Protein AF-A0A258BL61-F1 (afdb_monomer_lite)

Structure (mmCIF, N/CA/C/O backbone):
data_AF-A0A258BL61-F1
#
_entry.id   AF-A0A258BL61-F1
#
loop_
_atom_site.group_PDB
_atom_site.id
_atom_site.type_symbol
_atom_site.label_atom_id
_atom_site.label_alt_id
_atom_site.label_comp_id
_atom_site.label_asym_id
_atom_site.label_entity_id
_atom_site.label_seq_id
_atom_site.pdbx_PDB_ins_code
_atom_site.Cartn_x
_atom_site.Cartn_y
_atom_site.Cartn_z
_atom_site.occupancy
_atom_site.B_iso_or_equiv
_atom_site.auth_seq_id
_atom_site.auth_comp_id
_atom_site.auth_asym_id
_atom_site.auth_atom_id
_atom_site.pdbx_PDB_model_num
ATOM 1 N N . HIS A 1 1 ? 26.752 -21.037 -12.824 1.00 45.94 1 HIS A N 1
ATOM 2 C CA . HIS A 1 1 ? 26.259 -19.698 -13.191 1.00 45.94 1 HIS A CA 1
ATOM 3 C C . HIS A 1 1 ? 24.753 -19.822 -13.342 1.00 45.94 1 HIS A C 1
ATOM 5 O O . HIS A 1 1 ? 24.301 -20.631 -14.136 1.00 45.94 1 HIS A O 1
ATOM 11 N N . LEU A 1 2 ? 23.984 -19.189 -12.457 1.00 45.91 2 LEU A N 1
ATOM 12 C CA . LEU A 1 2 ? 22.530 -19.355 -12.382 1.00 45.91 2 LEU A CA 1
ATOM 13 C C . LEU A 1 2 ? 21.888 -18.289 -13.279 1.00 45.91 2 LEU A C 1
ATOM 15 O O . LEU A 1 2 ? 21.786 -17.141 -12.858 1.00 45.91 2 LEU A O 1
ATOM 19 N N . GLY A 1 3 ? 21.529 -18.646 -14.517 1.00 51.66 3 GLY A N 1
ATOM 20 C CA . GLY A 1 3 ? 20.896 -17.704 -15.454 1.00 51.66 3 GLY A CA 1
ATOM 21 C C . GLY A 1 3 ? 20.880 -18.077 -16.944 1.00 51.66 3 GLY A C 1
ATOM 22 O O . GLY A 1 3 ? 20.363 -17.286 -17.727 1.00 51.66 3 GLY A O 1
ATOM 23 N N . GLU A 1 4 ? 21.411 -19.237 -17.341 1.00 53.53 4 GLU A N 1
ATOM 24 C CA . GLU A 1 4 ? 21.517 -19.661 -18.749 1.00 53.53 4 GLU A CA 1
ATOM 25 C C . GLU A 1 4 ? 20.715 -20.943 -19.019 1.00 53.53 4 GLU A C 1
ATOM 27 O O . GLU A 1 4 ? 20.600 -21.811 -18.145 1.00 53.53 4 GLU A O 1
ATOM 32 N N . THR A 1 5 ? 20.155 -21.061 -20.228 1.00 60.75 5 THR A N 1
ATOM 33 C CA . THR A 1 5 ? 19.640 -22.337 -20.758 1.00 60.75 5 THR A CA 1
ATOM 34 C C . THR A 1 5 ? 20.806 -23.309 -21.017 1.00 60.75 5 THR A C 1
ATOM 36 O O . THR A 1 5 ? 21.962 -22.877 -21.017 1.00 60.75 5 THR A O 1
ATOM 39 N N . PRO A 1 6 ? 20.567 -24.615 -21.255 1.00 62.16 6 PRO A N 1
ATOM 40 C CA . PRO A 1 6 ? 21.632 -25.558 -21.624 1.00 62.16 6 PRO A CA 1
ATOM 41 C C . PRO A 1 6 ? 22.466 -25.115 -22.842 1.00 62.16 6 PRO A C 1
ATOM 43 O O . PRO A 1 6 ? 23.595 -25.575 -23.001 1.00 62.16 6 PRO A O 1
ATOM 46 N N . GLU A 1 7 ? 21.932 -24.212 -23.672 1.00 63.59 7 GLU A N 1
ATOM 47 C CA . GLU A 1 7 ? 22.580 -23.631 -24.852 1.00 63.59 7 GLU A CA 1
ATOM 48 C C . GLU A 1 7 ? 23.317 -22.294 -24.602 1.00 63.59 7 GLU A C 1
ATOM 50 O O . GLU A 1 7 ? 23.928 -21.765 -25.530 1.00 63.59 7 GLU A O 1
ATOM 55 N N . GLY A 1 8 ? 23.303 -21.738 -23.380 1.00 55.19 8 GLY A N 1
ATOM 56 C CA . GLY A 1 8 ? 24.014 -20.491 -23.044 1.00 55.19 8 GLY A CA 1
ATOM 57 C C . GLY A 1 8 ? 23.261 -19.196 -23.382 1.00 55.19 8 GLY A C 1
ATOM 58 O O . GLY A 1 8 ? 23.857 -18.117 -23.393 1.00 55.19 8 GLY A O 1
ATOM 59 N N . GLU A 1 9 ? 21.956 -19.265 -23.667 1.00 61.53 9 GLU A N 1
ATOM 60 C CA . GLU A 1 9 ? 21.156 -18.074 -23.963 1.00 61.53 9 GLU A CA 1
ATOM 61 C C . GLU A 1 9 ? 20.760 -17.343 -22.669 1.00 61.53 9 GLU A C 1
ATOM 63 O O . GLU A 1 9 ? 20.198 -17.926 -21.735 1.00 61.53 9 GLU A O 1
ATOM 68 N N . ILE A 1 10 ? 21.054 -16.040 -22.605 1.00 59.84 10 ILE A N 1
ATOM 69 C CA . ILE A 1 10 ? 20.692 -15.194 -21.464 1.00 59.84 10 ILE A CA 1
ATOM 70 C C . ILE A 1 10 ? 19.167 -15.060 -21.436 1.00 59.84 10 ILE A C 1
ATOM 72 O O . ILE A 1 10 ? 18.562 -14.552 -22.382 1.00 59.84 10 ILE A O 1
ATOM 76 N N . LEU A 1 11 ? 18.542 -15.423 -20.316 1.00 59.50 11 LEU A N 1
ATOM 77 C CA . LEU A 1 11 ? 17.134 -15.154 -20.003 1.00 59.50 11 LEU A CA 1
ATOM 78 C C . LEU A 1 11 ? 16.862 -13.637 -19.850 1.00 59.50 11 LEU A C 1
ATOM 80 O O . LEU A 1 11 ? 16.497 -13.170 -18.775 1.00 59.50 11 LEU A O 1
ATOM 84 N N . ASN A 1 12 ? 17.100 -12.821 -20.879 1.00 69.25 12 ASN A N 1
ATOM 85 C CA . ASN A 1 12 ? 17.409 -11.412 -20.627 1.00 69.25 12 ASN A CA 1
ATOM 86 C C . ASN A 1 12 ? 16.173 -10.496 -20.560 1.00 69.25 12 ASN A C 1
ATOM 88 O O . ASN A 1 12 ? 16.084 -9.648 -19.684 1.00 69.25 12 ASN A O 1
ATOM 92 N N . VAL A 1 13 ? 15.171 -10.672 -21.431 1.00 68.06 13 VAL A N 1
ATOM 93 C CA . VAL A 1 13 ? 14.023 -9.732 -21.512 1.00 68.06 13 VAL A CA 1
ATOM 94 C C . VAL A 1 13 ? 12.683 -10.403 -21.216 1.00 68.06 13 VAL A C 1
ATOM 96 O O . VAL A 1 13 ? 11.841 -9.840 -20.509 1.00 68.06 13 VAL A O 1
ATOM 99 N N . ALA A 1 14 ? 12.490 -11.630 -21.705 1.00 77.75 14 ALA A N 1
ATOM 100 C CA . ALA A 1 14 ? 11.262 -12.389 -21.478 1.00 77.75 14 ALA A CA 1
ATOM 101 C C . ALA A 1 14 ? 11.050 -12.696 -19.986 1.00 77.75 14 ALA A C 1
ATOM 103 O O . ALA A 1 14 ? 9.950 -12.511 -19.471 1.00 77.75 14 ALA A O 1
ATOM 104 N N . SER A 1 15 ? 12.114 -13.067 -19.268 1.00 81.06 15 SER A N 1
ATOM 105 C CA . SER A 1 15 ? 12.050 -13.390 -17.836 1.00 81.06 15 SER A CA 1
ATOM 106 C C . SER A 1 15 ? 11.759 -12.173 -16.963 1.00 81.06 15 SER A C 1
ATOM 108 O O . SER A 1 15 ? 10.901 -12.247 -16.085 1.00 81.06 15 SER A O 1
ATOM 110 N N . LEU A 1 16 ? 12.397 -11.028 -17.232 1.00 83.56 16 LEU A N 1
ATOM 111 C CA . LEU A 1 16 ? 12.087 -9.773 -16.538 1.00 83.56 16 LEU A CA 1
ATOM 112 C C . LEU A 1 16 ? 10.634 -9.358 -16.781 1.00 83.56 16 LEU A C 1
ATOM 114 O O . LEU A 1 16 ? 9.914 -9.013 -15.844 1.00 83.56 16 LEU A O 1
ATOM 118 N N . THR A 1 17 ? 10.171 -9.459 -18.027 1.00 86.06 17 THR A N 1
ATOM 119 C CA . THR A 1 17 ? 8.782 -9.143 -18.382 1.00 86.06 17 THR A CA 1
ATOM 120 C C . THR A 1 17 ? 7.798 -10.079 -17.679 1.00 86.06 17 THR A C 1
ATOM 122 O O . THR A 1 17 ? 6.800 -9.608 -17.135 1.00 86.06 17 THR A O 1
ATOM 125 N N . ALA A 1 18 ? 8.097 -11.380 -17.610 1.00 88.44 18 ALA A N 1
ATOM 126 C CA . ALA A 1 18 ? 7.285 -12.354 -16.888 1.00 88.44 18 ALA A CA 1
ATOM 127 C C . ALA A 1 18 ? 7.209 -12.036 -15.385 1.00 88.44 18 ALA A C 1
ATOM 129 O O . ALA A 1 18 ? 6.115 -12.023 -14.820 1.00 88.44 18 ALA A O 1
ATOM 130 N N . ILE A 1 19 ? 8.335 -11.700 -14.745 1.00 89.06 19 ILE A N 1
ATOM 131 C CA . ILE A 1 19 ? 8.376 -11.302 -13.328 1.00 89.06 19 ILE A CA 1
ATOM 132 C C . ILE A 1 19 ? 7.533 -10.042 -13.095 1.00 89.06 19 ILE A C 1
ATOM 134 O O . ILE A 1 19 ? 6.689 -10.022 -12.196 1.00 89.06 19 ILE A O 1
ATOM 138 N N . HIS A 1 20 ? 7.699 -9.004 -13.920 1.00 89.69 20 HIS A N 1
ATOM 139 C CA . HIS A 1 20 ? 6.901 -7.780 -13.813 1.00 89.69 20 HIS A CA 1
ATOM 140 C C . HIS A 1 20 ? 5.410 -8.034 -14.046 1.00 89.69 20 HIS A C 1
ATOM 142 O O . HIS A 1 20 ? 4.570 -7.439 -13.368 1.00 89.69 20 HIS A O 1
ATOM 148 N N . PHE A 1 21 ? 5.066 -8.920 -14.978 1.00 92.38 21 PHE A N 1
ATOM 149 C CA . PHE A 1 21 ? 3.686 -9.299 -15.248 1.00 92.38 21 PHE A CA 1
ATOM 150 C C . PHE A 1 21 ? 3.055 -10.000 -14.042 1.00 92.38 21 PHE A C 1
ATOM 152 O O . PHE A 1 21 ? 2.012 -9.565 -13.553 1.00 92.38 21 PHE A O 1
ATOM 159 N N . ILE A 1 22 ? 3.726 -11.019 -13.502 1.00 95.56 22 ILE A N 1
ATOM 160 C CA . ILE A 1 22 ? 3.272 -11.751 -12.313 1.00 95.56 22 ILE A CA 1
ATOM 161 C C . ILE A 1 22 ? 3.140 -10.804 -11.116 1.00 95.56 22 ILE A C 1
ATOM 163 O O . ILE A 1 22 ? 2.150 -10.872 -10.390 1.00 95.56 22 ILE A O 1
ATOM 167 N N . HIS A 1 23 ? 4.074 -9.864 -10.947 1.00 92.88 23 HIS A N 1
ATOM 168 C CA . HIS A 1 23 ? 3.983 -8.846 -9.904 1.00 92.88 23 HIS A CA 1
ATOM 169 C C . HIS A 1 23 ? 2.733 -7.966 -10.053 1.00 92.88 23 HIS A C 1
ATOM 171 O O . HIS A 1 23 ? 2.045 -7.728 -9.064 1.00 92.88 23 HIS A O 1
ATOM 177 N N . ARG A 1 24 ? 2.389 -7.516 -11.270 1.00 94.50 24 ARG A N 1
ATOM 178 C CA . ARG A 1 24 ? 1.168 -6.723 -11.516 1.00 94.50 24 ARG A CA 1
ATOM 179 C C . ARG A 1 24 ? -0.093 -7.505 -11.165 1.00 94.50 24 ARG A C 1
ATOM 181 O O . ARG A 1 24 ? -0.973 -6.965 -10.500 1.00 94.50 24 ARG A O 1
ATOM 188 N N . ILE A 1 25 ? -0.164 -8.773 -11.566 1.00 97.38 25 ILE A N 1
ATOM 189 C CA . ILE A 1 25 ? -1.288 -9.648 -11.210 1.00 97.38 25 ILE A CA 1
ATOM 190 C C . ILE A 1 25 ? -1.374 -9.813 -9.689 1.00 97.38 25 ILE A C 1
ATOM 192 O O . ILE A 1 25 ? -2.439 -9.606 -9.108 1.00 97.38 25 ILE A O 1
ATOM 196 N N . GLY A 1 26 ? -0.249 -10.094 -9.027 1.00 97.25 26 GLY A N 1
ATOM 197 C CA . GLY A 1 26 ? -0.175 -10.167 -7.569 1.00 97.25 26 GLY A CA 1
ATOM 198 C C . GLY A 1 26 ? -0.629 -8.871 -6.891 1.00 97.25 26 GLY 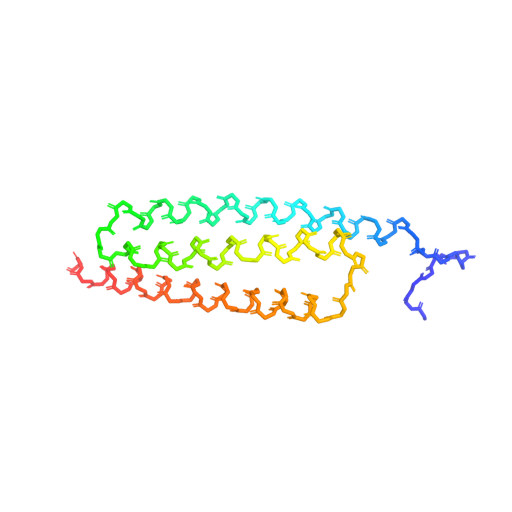A C 1
ATOM 199 O O . GLY A 1 26 ? -1.419 -8.917 -5.952 1.00 97.25 26 GLY A O 1
ATOM 200 N N . ALA A 1 27 ? -0.211 -7.711 -7.401 1.00 96.06 27 ALA A N 1
ATOM 201 C CA . ALA A 1 27 ? -0.607 -6.407 -6.877 1.00 96.06 27 ALA A CA 1
ATOM 202 C C . ALA A 1 27 ? -2.120 -6.164 -6.994 1.00 96.06 27 ALA A C 1
ATOM 204 O O . ALA A 1 27 ? -2.725 -5.656 -6.047 1.00 96.06 27 ALA A O 1
ATOM 205 N N . LEU A 1 28 ? -2.751 -6.562 -8.105 1.00 97.81 28 LEU A N 1
ATOM 206 C CA . LEU A 1 28 ? -4.207 -6.474 -8.277 1.00 97.81 28 LEU A CA 1
ATOM 207 C C . LEU A 1 28 ? -4.947 -7.373 -7.282 1.00 97.81 28 LEU A C 1
ATOM 209 O O . LEU A 1 28 ? -5.882 -6.919 -6.621 1.00 97.81 28 LEU A O 1
ATOM 213 N N . VAL A 1 29 ? -4.497 -8.621 -7.125 1.00 98.31 29 VAL A N 1
ATOM 214 C CA . VAL A 1 29 ? -5.083 -9.580 -6.175 1.00 98.31 29 VAL A CA 1
ATOM 215 C C . VAL A 1 29 ? -4.962 -9.069 -4.739 1.00 98.31 29 VAL A C 1
ATOM 217 O O . VAL A 1 29 ? -5.960 -9.002 -4.021 1.00 98.31 29 VAL A O 1
ATOM 220 N N . VAL A 1 30 ? -3.763 -8.646 -4.327 1.00 97.25 30 VAL A N 1
ATOM 221 C CA . VAL A 1 30 ? -3.518 -8.091 -2.987 1.00 97.25 30 VAL A CA 1
ATOM 222 C C . VAL A 1 30 ? -4.360 -6.837 -2.762 1.00 97.25 30 VAL A C 1
ATOM 224 O O . VAL A 1 30 ? -4.994 -6.715 -1.718 1.00 97.25 30 VAL A O 1
ATOM 227 N N . THR A 1 31 ? -4.445 -5.936 -3.742 1.00 98.06 31 THR A N 1
ATOM 228 C CA . THR A 1 31 ? -5.289 -4.734 -3.645 1.00 98.06 31 THR A CA 1
ATOM 229 C C . THR A 1 31 ? -6.759 -5.091 -3.434 1.00 98.06 31 THR A C 1
ATOM 231 O O . THR A 1 31 ? -7.403 -4.506 -2.566 1.00 98.06 31 THR A O 1
ATOM 234 N N . GLY A 1 32 ? -7.286 -6.075 -4.169 1.00 98.44 32 GLY A N 1
ATOM 235 C CA . GLY A 1 32 ? -8.660 -6.551 -3.996 1.00 98.44 32 GLY A CA 1
ATOM 236 C C . GLY A 1 32 ? -8.914 -7.123 -2.599 1.00 98.44 32 GLY A C 1
ATOM 237 O O . GLY A 1 32 ? -9.876 -6.735 -1.934 1.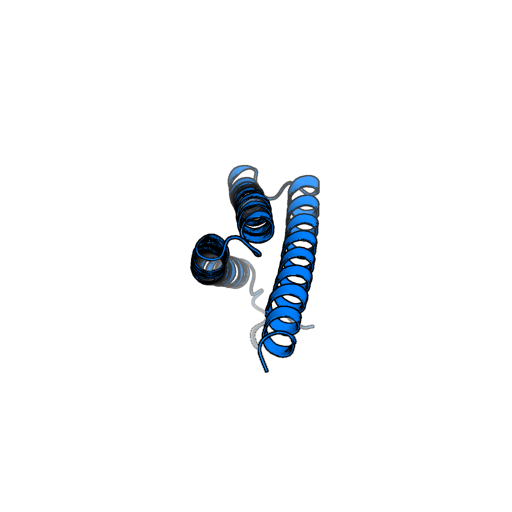00 98.44 32 GLY A O 1
ATOM 238 N N . ILE A 1 33 ? -8.014 -7.985 -2.115 1.00 98.44 33 ILE A N 1
ATOM 239 C CA . ILE A 1 33 ? -8.102 -8.586 -0.774 1.00 98.44 33 ILE A CA 1
ATOM 240 C C . ILE A 1 33 ? -8.052 -7.506 0.313 1.00 98.44 33 ILE A C 1
ATOM 242 O O . ILE A 1 33 ? -8.867 -7.508 1.238 1.00 98.44 33 ILE A O 1
ATOM 246 N N . LEU A 1 34 ? -7.118 -6.560 0.209 1.00 98.25 34 LEU A N 1
ATOM 247 C CA . LEU A 1 34 ? -6.956 -5.498 1.199 1.00 98.25 34 LEU A CA 1
ATOM 248 C C . LEU A 1 34 ? -8.079 -4.461 1.141 1.00 98.25 34 LEU A C 1
ATOM 250 O O . LEU A 1 34 ? -8.484 -3.953 2.186 1.00 98.25 34 LEU A O 1
ATOM 254 N N . GLY A 1 35 ? -8.633 -4.195 -0.043 1.00 98.25 35 GLY A N 1
ATOM 255 C CA . GLY A 1 35 ? -9.842 -3.391 -0.208 1.00 98.25 35 GLY A CA 1
ATOM 256 C C . GLY A 1 35 ? -11.050 -4.037 0.471 1.00 98.25 35 GLY A C 1
ATOM 257 O O . GLY A 1 35 ? -11.770 -3.373 1.220 1.00 98.25 35 GLY A O 1
ATOM 258 N N . PHE A 1 36 ? -11.229 -5.349 0.298 1.00 98.19 36 PHE A N 1
ATOM 259 C CA . PHE A 1 36 ? -12.262 -6.106 1.006 1.00 98.19 36 PHE A CA 1
ATOM 260 C C . PHE A 1 36 ? -12.056 -6.077 2.529 1.00 98.19 36 PHE A C 1
ATOM 262 O O . PHE A 1 36 ? -13.000 -5.817 3.279 1.00 98.19 36 PHE A O 1
ATOM 269 N N . LEU A 1 37 ? -10.820 -6.272 3.002 1.00 97.75 37 LEU A N 1
ATOM 270 C CA . LEU A 1 37 ? -10.486 -6.175 4.425 1.00 97.75 37 LEU A CA 1
ATOM 271 C C . LEU A 1 37 ? -10.798 -4.780 4.983 1.00 97.75 37 LEU A C 1
ATOM 273 O O . LEU A 1 37 ? -11.429 -4.664 6.033 1.00 97.75 37 LEU A O 1
ATOM 277 N N . ALA A 1 38 ? -10.406 -3.717 4.279 1.00 97.56 38 ALA A N 1
ATOM 278 C CA . ALA A 1 38 ? -10.713 -2.348 4.674 1.00 97.56 38 ALA A CA 1
ATOM 279 C C . ALA A 1 38 ? -12.227 -2.112 4.779 1.00 97.56 38 ALA A C 1
ATOM 281 O O . ALA A 1 38 ? -12.687 -1.534 5.765 1.00 97.56 38 ALA A O 1
ATOM 282 N N . PHE A 1 39 ? -13.008 -2.617 3.820 1.00 97.81 39 PHE A N 1
ATOM 283 C CA . PHE A 1 39 ? -14.468 -2.558 3.867 1.00 97.81 39 PHE A CA 1
ATOM 284 C C . PHE A 1 39 ? -15.035 -3.290 5.094 1.00 97.81 39 PHE A C 1
ATOM 286 O O . PHE A 1 39 ? -15.865 -2.733 5.817 1.00 97.81 39 PHE A O 1
ATOM 293 N N . ALA A 1 40 ? -14.551 -4.498 5.393 1.00 96.31 40 ALA A N 1
ATOM 294 C CA . ALA A 1 40 ? -14.972 -5.256 6.572 1.00 96.31 40 ALA A CA 1
ATOM 295 C C . ALA A 1 40 ? -14.645 -4.525 7.891 1.00 96.31 40 ALA A C 1
ATOM 297 O O . ALA A 1 40 ? -15.475 -4.475 8.805 1.00 96.31 40 ALA A O 1
ATOM 298 N N . LEU A 1 41 ? -13.464 -3.903 7.986 1.00 96.00 41 LEU A N 1
ATOM 299 C CA . LEU A 1 41 ? -13.061 -3.097 9.144 1.00 96.00 41 LEU A CA 1
ATOM 300 C C . LEU A 1 41 ? -13.886 -1.812 9.276 1.00 96.00 41 LEU A C 1
ATOM 302 O O . LEU A 1 41 ? -14.150 -1.376 10.398 1.00 96.00 41 LEU A O 1
ATOM 306 N N . TRP A 1 42 ? -14.300 -1.212 8.158 1.00 96.38 42 TRP A N 1
ATOM 307 C CA . TRP A 1 42 ? -15.099 0.015 8.136 1.00 96.38 42 TRP A CA 1
ATOM 308 C C . TRP A 1 42 ? -16.504 -0.181 8.710 1.00 96.38 42 TRP A C 1
ATOM 310 O O . TRP A 1 42 ? -17.037 0.720 9.359 1.00 96.38 42 TRP A O 1
ATOM 320 N N . ARG A 1 43 ? -17.095 -1.368 8.513 1.00 95.12 43 ARG A N 1
ATOM 321 C CA . ARG A 1 43 ? -18.428 -1.717 9.038 1.00 95.12 43 ARG A CA 1
ATOM 322 C C . ARG A 1 43 ? -18.488 -1.782 10.566 1.00 95.12 43 ARG A C 1
ATOM 324 O O . ARG A 1 43 ? -19.578 -1.727 11.124 1.00 95.12 43 ARG A O 1
ATOM 331 N N . ASN A 1 44 ? -17.343 -1.881 11.239 1.00 90.88 44 ASN A N 1
ATOM 332 C CA . ASN A 1 44 ? -17.255 -1.986 12.690 1.00 90.88 44 ASN A CA 1
ATOM 333 C C . ASN A 1 44 ? -16.667 -0.690 13.283 1.00 90.88 44 ASN A C 1
ATOM 335 O O . ASN A 1 44 ? -15.487 -0.399 13.058 1.00 90.88 44 ASN A O 1
ATOM 339 N N .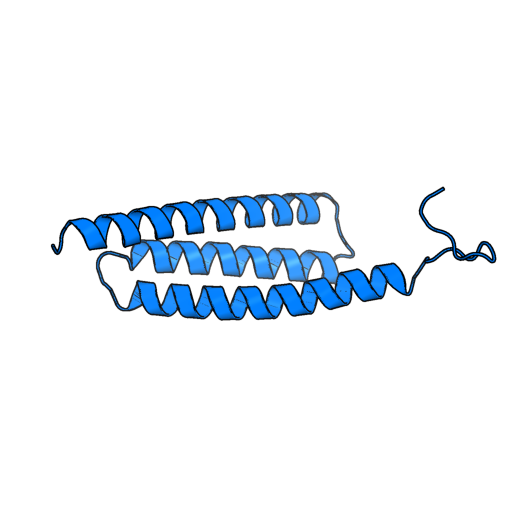 PRO A 1 45 ? -17.422 0.082 14.094 1.00 88.25 45 PRO A N 1
ATOM 340 C CA . PRO A 1 45 ? -16.948 1.358 14.641 1.00 88.25 45 PRO A CA 1
ATOM 341 C C . PRO A 1 45 ? -15.605 1.258 15.383 1.00 88.25 45 PRO A C 1
ATOM 343 O O . PRO A 1 45 ? -14.749 2.127 15.237 1.00 88.25 45 PRO A O 1
ATOM 346 N N . GLY A 1 46 ? -15.372 0.156 16.108 1.00 91.25 46 GLY A N 1
ATOM 347 C CA . GLY A 1 46 ? -14.141 -0.080 16.875 1.00 91.25 46 GLY A CA 1
ATOM 348 C C . GLY A 1 46 ? -12.873 -0.347 16.048 1.00 91.25 46 GLY A C 1
ATOM 349 O O . GLY A 1 46 ? -11.778 -0.345 16.616 1.00 91.25 46 GLY A O 1
ATOM 350 N N . THR A 1 47 ? -13.000 -0.574 14.735 1.00 94.44 47 THR A N 1
ATOM 351 C CA . THR A 1 47 ? -11.880 -0.806 13.801 1.00 94.44 47 THR A CA 1
ATOM 352 C C . THR A 1 47 ? -11.829 0.197 12.650 1.00 94.44 47 THR A C 1
ATOM 354 O O . THR A 1 47 ? -10.880 0.177 11.867 1.00 94.44 47 THR A O 1
ATOM 357 N N . LYS A 1 48 ? -12.789 1.124 12.562 1.00 94.50 48 LYS A N 1
ATOM 358 C CA . LYS A 1 48 ? -12.859 2.141 11.503 1.00 94.50 48 LYS A CA 1
ATOM 359 C C . LYS A 1 48 ? -11.574 2.980 11.344 1.00 94.50 48 LYS A C 1
ATOM 361 O O . LYS A 1 48 ? -11.154 3.173 10.204 1.00 94.50 48 LYS A O 1
ATOM 366 N N . PRO A 1 49 ? -10.873 3.414 12.414 1.00 95.75 49 PRO A N 1
ATOM 367 C CA . PRO A 1 49 ? -9.595 4.115 12.255 1.00 95.75 49 PRO A CA 1
ATOM 368 C C . PRO A 1 49 ? -8.512 3.266 11.572 1.00 95.75 49 PRO A C 1
ATOM 370 O O . PRO A 1 49 ? -7.684 3.799 10.837 1.00 95.75 49 PRO A O 1
ATOM 373 N N . LEU A 1 50 ? -8.518 1.945 11.784 1.00 96.00 50 LEU A N 1
ATOM 374 C CA . LEU A 1 50 ? -7.587 1.032 11.116 1.00 96.00 50 LEU A CA 1
ATOM 375 C C . LEU A 1 50 ? -7.945 0.844 9.641 1.00 96.00 50 LEU A C 1
ATOM 377 O O . LEU A 1 50 ? -7.039 0.764 8.818 1.00 96.00 50 LEU A O 1
ATOM 381 N N . ALA A 1 51 ? -9.237 0.849 9.297 1.00 97.06 51 ALA A N 1
ATOM 382 C CA . ALA A 1 51 ? -9.682 0.843 7.905 1.00 97.06 51 ALA A CA 1
ATOM 383 C C . ALA A 1 51 ? -9.148 2.066 7.138 1.00 97.06 51 ALA A C 1
ATOM 385 O O . ALA A 1 51 ? -8.590 1.911 6.057 1.00 97.06 51 ALA A O 1
ATOM 386 N N . ILE A 1 52 ? -9.247 3.267 7.727 1.00 97.56 52 ILE A N 1
ATOM 387 C CA . ILE A 1 52 ? -8.723 4.509 7.126 1.00 97.56 52 ILE A CA 1
ATOM 388 C C . ILE A 1 52 ? -7.211 4.409 6.903 1.00 97.56 52 ILE A C 1
ATOM 390 O O . ILE A 1 52 ? -6.735 4.698 5.808 1.00 97.56 52 ILE A O 1
ATOM 394 N N . LYS A 1 53 ? -6.456 3.965 7.920 1.00 97.62 53 LYS A N 1
ATOM 395 C CA . LYS A 1 53 ? -5.000 3.780 7.808 1.00 97.62 53 LYS A CA 1
ATOM 396 C C . LYS A 1 53 ? -4.641 2.782 6.707 1.00 97.62 53 LYS A C 1
ATOM 398 O O . LYS A 1 53 ? -3.772 3.076 5.894 1.00 97.62 53 LYS A O 1
ATOM 403 N N . LEU A 1 54 ? -5.329 1.640 6.654 1.00 98.12 54 LEU A N 1
ATOM 404 C CA . LEU A 1 54 ? -5.098 0.614 5.639 1.00 98.12 54 LEU A CA 1
ATOM 405 C C . LEU A 1 54 ? -5.336 1.156 4.225 1.00 98.12 54 LEU A C 1
ATOM 407 O O . LEU A 1 54 ? -4.481 0.976 3.364 1.00 98.12 54 LEU A O 1
ATOM 411 N N . VAL A 1 55 ? -6.450 1.862 3.999 1.00 98.38 55 VAL A N 1
ATOM 412 C CA . VAL A 1 55 ? -6.757 2.474 2.695 1.00 98.38 55 VAL A CA 1
ATOM 413 C C . VAL A 1 55 ? -5.716 3.522 2.316 1.00 98.38 55 VAL A C 1
ATOM 415 O O . VAL A 1 55 ? -5.248 3.518 1.182 1.00 98.38 55 VAL A O 1
ATOM 418 N N . ALA A 1 56 ? -5.318 4.390 3.249 1.00 98.44 56 ALA A N 1
ATOM 419 C CA . ALA A 1 56 ? -4.334 5.436 2.982 1.00 98.44 56 ALA A CA 1
ATOM 420 C C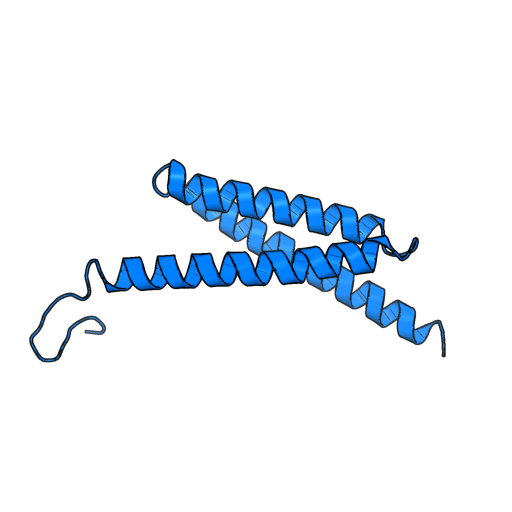 . ALA A 1 56 ? -2.968 4.854 2.580 1.00 98.44 56 ALA A C 1
ATOM 422 O O . ALA A 1 56 ? -2.392 5.264 1.572 1.00 98.44 56 ALA A O 1
ATOM 423 N N . VAL A 1 57 ? -2.469 3.867 3.332 1.00 98.12 57 VAL A N 1
ATOM 424 C CA . VAL A 1 57 ? -1.182 3.218 3.039 1.00 98.12 57 VAL A CA 1
ATOM 425 C C . VAL A 1 57 ? -1.256 2.420 1.736 1.00 98.12 57 VAL A C 1
ATOM 427 O O . VAL A 1 57 ? -0.336 2.502 0.926 1.00 98.12 57 VAL A O 1
ATOM 430 N N . LEU A 1 58 ? -2.356 1.701 1.486 1.00 98.31 58 LEU A N 1
ATOM 431 C CA . LEU A 1 58 ? -2.559 0.964 0.236 1.00 98.31 58 LEU A CA 1
ATOM 432 C C . LEU A 1 58 ? -2.604 1.901 -0.980 1.00 98.31 58 LEU A C 1
ATOM 434 O O . LEU A 1 58 ? -1.962 1.620 -1.989 1.00 98.31 58 LEU A O 1
ATOM 438 N N . ALA A 1 59 ? -3.312 3.028 -0.883 1.00 98.44 59 ALA A N 1
ATOM 439 C CA . ALA A 1 59 ? -3.380 4.016 -1.956 1.00 98.44 59 ALA A CA 1
ATOM 440 C C . ALA A 1 59 ? -1.999 4.612 -2.264 1.00 98.44 59 ALA A C 1
ATOM 442 O O . ALA A 1 59 ? -1.610 4.693 -3.430 1.00 98.44 59 ALA A O 1
ATOM 443 N N . LEU A 1 60 ? -1.228 4.958 -1.226 1.00 97.94 60 LEU A N 1
ATOM 444 C CA . LEU A 1 60 ? 0.148 5.428 -1.384 1.00 97.94 60 LEU A CA 1
ATOM 445 C C . LEU A 1 60 ? 1.030 4.356 -2.042 1.00 97.94 60 LEU A C 1
ATOM 447 O O . LEU A 1 60 ? 1.788 4.661 -2.962 1.00 97.94 60 LEU A O 1
ATOM 451 N N . GLN A 1 61 ? 0.891 3.094 -1.627 1.00 97.88 61 GLN A N 1
ATOM 452 C CA . GLN A 1 61 ? 1.641 1.972 -2.191 1.00 97.88 61 GLN A CA 1
ATOM 453 C C . GLN A 1 61 ? 1.367 1.780 -3.685 1.00 97.88 61 GLN A C 1
ATOM 455 O O . GLN A 1 61 ? 2.306 1.607 -4.467 1.00 97.88 61 GLN A O 1
ATOM 460 N N . ILE A 1 62 ? 0.095 1.850 -4.088 1.00 97.88 62 ILE A N 1
ATOM 461 C CA . ILE A 1 62 ? -0.325 1.758 -5.492 1.00 97.88 62 ILE A CA 1
ATOM 462 C C . ILE A 1 62 ? 0.229 2.939 -6.288 1.00 97.88 62 ILE A C 1
ATOM 464 O O . ILE A 1 62 ? 0.799 2.729 -7.356 1.00 97.88 62 ILE A O 1
ATOM 468 N N . ALA A 1 63 ? 0.132 4.162 -5.761 1.00 97.81 63 ALA A N 1
ATOM 469 C CA . ALA A 1 63 ? 0.661 5.352 -6.424 1.00 97.81 63 ALA A CA 1
ATOM 470 C C . ALA A 1 63 ? 2.178 5.250 -6.661 1.00 97.81 63 ALA A C 1
ATOM 472 O O . ALA A 1 63 ? 2.641 5.501 -7.772 1.00 97.81 63 ALA A O 1
ATOM 473 N N . MET A 1 64 ? 2.949 4.804 -5.662 1.00 97.19 64 MET A N 1
ATOM 474 C CA . MET A 1 64 ? 4.389 4.563 -5.820 1.00 97.19 64 MET A CA 1
ATOM 475 C C . MET A 1 64 ? 4.680 3.421 -6.803 1.00 97.19 64 MET A C 1
ATOM 477 O O . MET A 1 64 ? 5.612 3.520 -7.596 1.00 97.19 64 MET A O 1
ATOM 481 N N . GLY A 1 65 ? 3.876 2.351 -6.791 1.00 96.19 65 GLY A N 1
ATOM 482 C CA . GLY A 1 65 ? 4.016 1.223 -7.718 1.00 96.19 65 GLY A CA 1
ATOM 483 C C . GLY A 1 65 ? 3.776 1.625 -9.174 1.00 96.19 65 GLY A C 1
ATOM 484 O O . GLY A 1 65 ? 4.568 1.284 -10.050 1.00 96.19 65 GLY A O 1
ATOM 485 N N . ILE A 1 66 ? 2.731 2.418 -9.428 1.00 96.50 66 ILE A N 1
ATOM 486 C CA . ILE A 1 66 ? 2.461 3.017 -10.743 1.00 96.50 66 ILE A CA 1
ATOM 487 C C . ILE A 1 66 ? 3.587 3.982 -11.118 1.00 96.50 66 ILE A C 1
ATOM 489 O O . ILE A 1 66 ? 4.095 3.921 -12.236 1.00 96.50 66 ILE A O 1
ATOM 493 N N . GLY A 1 67 ? 4.023 4.830 -10.185 1.00 96.69 67 GLY A N 1
ATOM 494 C CA . GLY A 1 67 ? 5.120 5.766 -10.410 1.00 96.69 67 GLY A CA 1
ATOM 495 C C . GLY A 1 67 ? 6.424 5.064 -10.803 1.00 96.69 67 GLY A C 1
ATOM 496 O O . GLY A 1 67 ? 7.102 5.522 -11.715 1.00 96.69 67 GLY A O 1
ATOM 497 N N . ASN A 1 68 ? 6.739 3.908 -10.214 1.00 95.12 68 ASN A N 1
ATOM 498 C CA . ASN A 1 68 ? 7.897 3.106 -10.621 1.00 95.12 68 ASN A CA 1
ATOM 499 C C . ASN A 1 68 ? 7.820 2.641 -12.084 1.00 95.12 68 ASN A C 1
ATOM 501 O O . ASN A 1 68 ? 8.853 2.511 -12.732 1.00 95.12 68 ASN A O 1
ATOM 505 N N . VAL A 1 69 ? 6.621 2.428 -12.633 1.00 93.50 69 VAL A N 1
ATOM 506 C CA . VAL A 1 69 ? 6.441 2.111 -14.059 1.00 93.50 69 VAL A CA 1
ATOM 507 C C . VAL A 1 69 ? 6.545 3.373 -14.917 1.00 93.50 69 VAL A C 1
ATOM 509 O O . VAL A 1 69 ? 7.264 3.377 -15.912 1.00 93.50 69 VAL A O 1
ATOM 512 N N . VAL A 1 70 ? 5.849 4.445 -14.530 1.00 96.44 70 VAL A N 1
ATOM 513 C CA . VAL A 1 70 ? 5.763 5.694 -15.310 1.00 96.44 70 VAL A CA 1
ATOM 514 C C . VAL A 1 70 ? 7.112 6.410 -15.395 1.00 96.44 70 VAL A C 1
ATOM 516 O O . VAL A 1 70 ? 7.483 6.891 -16.461 1.00 96.44 70 VAL A O 1
ATOM 519 N N . PHE A 1 71 ? 7.865 6.452 -14.297 1.00 94.88 71 PHE A N 1
ATOM 520 C CA . PHE A 1 71 ? 9.144 7.163 -14.206 1.00 94.88 71 PHE A CA 1
ATOM 521 C C . PHE A 1 71 ? 10.364 6.283 -14.503 1.00 94.88 71 PHE A C 1
ATOM 523 O O . PHE A 1 71 ? 11.483 6.697 -14.216 1.00 94.88 71 PHE A O 1
ATOM 530 N N . GLN A 1 72 ? 10.165 5.085 -15.065 1.00 92.00 72 GLN A N 1
ATOM 531 C CA . GLN A 1 72 ? 11.249 4.160 -15.427 1.00 92.00 72 GLN A CA 1
ATOM 532 C C . GLN A 1 72 ? 12.143 3.768 -14.234 1.00 92.00 72 GLN A C 1
ATOM 534 O O . GLN A 1 72 ? 13.367 3.804 -14.305 1.00 92.00 72 GLN A O 1
ATOM 539 N N . LEU A 1 73 ? 11.508 3.347 -13.137 1.00 88.88 73 LEU A N 1
ATOM 540 C CA . LEU A 1 73 ? 12.146 2.773 -11.948 1.00 88.88 73 LEU A CA 1
ATOM 541 C C . LEU A 1 73 ? 13.205 3.677 -11.270 1.00 88.88 73 LEU A C 1
ATOM 543 O O . LEU A 1 73 ? 14.328 3.229 -11.020 1.00 88.88 73 LEU A O 1
ATOM 547 N N . PRO A 1 74 ? 12.888 4.938 -10.916 1.00 93.62 74 PRO A N 1
ATOM 548 C CA . PRO A 1 74 ? 13.852 5.779 -10.227 1.00 93.62 74 PRO A CA 1
ATOM 549 C C . PRO A 1 74 ? 14.137 5.201 -8.834 1.00 93.62 74 PRO A C 1
ATOM 551 O O . PRO A 1 74 ? 13.218 4.897 -8.071 1.00 93.62 74 PRO A O 1
ATOM 554 N N . LEU A 1 75 ? 15.421 5.065 -8.485 1.00 95.69 75 LEU A N 1
ATOM 555 C CA . LEU A 1 75 ? 15.867 4.328 -7.294 1.00 95.69 75 LEU A CA 1
ATOM 556 C C . LEU A 1 75 ? 15.169 4.778 -6.001 1.00 95.69 75 LEU A C 1
ATOM 558 O O . LEU A 1 75 ? 14.734 3.947 -5.207 1.00 95.69 75 LEU A O 1
ATOM 562 N N . TRP A 1 76 ? 15.021 6.087 -5.796 1.00 95.81 76 TRP A N 1
ATOM 563 C CA . TRP A 1 76 ? 14.383 6.635 -4.597 1.00 95.81 76 TRP A CA 1
ATOM 564 C C . TRP A 1 76 ? 12.907 6.222 -4.471 1.00 95.81 76 TRP A C 1
ATOM 566 O O . TRP A 1 76 ? 12.436 5.975 -3.361 1.00 95.81 76 TRP A O 1
ATOM 576 N N . LEU A 1 77 ? 12.188 6.084 -5.589 1.00 96.38 77 LEU A N 1
ATOM 577 C CA . LEU A 1 77 ? 10.783 5.676 -5.604 1.00 96.38 77 LEU A CA 1
ATOM 578 C C . LEU A 1 77 ? 10.635 4.164 -5.420 1.00 96.38 77 LEU A C 1
ATOM 580 O O . LEU A 1 77 ? 9.700 3.715 -4.758 1.00 96.38 77 LEU A O 1
ATOM 584 N N . ALA A 1 78 ? 11.581 3.378 -5.937 1.00 96.06 78 ALA A N 1
ATOM 585 C CA . ALA A 1 78 ? 11.652 1.944 -5.676 1.00 96.06 78 ALA A CA 1
ATOM 586 C C . ALA A 1 78 ? 11.895 1.669 -4.181 1.00 96.06 78 ALA A C 1
ATOM 588 O O . ALA A 1 78 ? 11.198 0.854 -3.573 1.00 96.06 78 ALA A O 1
ATOM 589 N N . VAL A 1 79 ? 12.817 2.411 -3.556 1.00 97.81 79 VAL A N 1
ATOM 590 C CA . VAL A 1 79 ? 13.070 2.337 -2.108 1.00 97.81 79 VAL A CA 1
ATOM 591 C C . VAL A 1 79 ? 11.840 2.778 -1.311 1.00 97.81 79 VAL A C 1
ATOM 593 O O . VAL A 1 79 ? 11.428 2.071 -0.389 1.00 97.81 79 VAL A O 1
ATOM 596 N N . ALA A 1 80 ? 11.209 3.895 -1.686 1.00 97.38 80 ALA A N 1
ATOM 597 C CA . ALA A 1 80 ? 9.986 4.368 -1.039 1.00 97.38 80 ALA A CA 1
ATOM 598 C C . ALA A 1 80 ? 8.841 3.346 -1.150 1.00 97.38 80 ALA A C 1
ATOM 600 O O . ALA A 1 80 ? 8.152 3.089 -0.165 1.00 97.38 80 ALA A O 1
ATOM 601 N N . HIS A 1 81 ? 8.684 2.699 -2.308 1.00 97.00 81 HIS A N 1
ATOM 602 C CA . HIS A 1 81 ? 7.700 1.640 -2.518 1.00 97.00 81 HIS A CA 1
ATOM 603 C C . HIS A 1 81 ? 7.945 0.430 -1.608 1.00 97.00 81 HIS A C 1
ATOM 605 O O . HIS A 1 81 ? 7.006 -0.098 -1.015 1.00 97.00 81 HIS A O 1
ATOM 611 N N . ASN A 1 82 ? 9.197 0.013 -1.421 1.00 96.50 82 ASN A N 1
ATOM 612 C CA . ASN A 1 82 ? 9.519 -1.068 -0.486 1.00 96.50 82 ASN A CA 1
ATOM 613 C C . ASN A 1 82 ? 9.251 -0.662 0.973 1.00 96.50 82 ASN A C 1
ATOM 615 O O . ASN A 1 82 ? 8.702 -1.447 1.747 1.00 96.50 82 ASN A O 1
ATOM 619 N N . GLY A 1 83 ? 9.565 0.584 1.338 1.00 97.75 83 GLY A N 1
ATOM 620 C CA . GLY A 1 83 ? 9.204 1.147 2.641 1.00 97.75 83 GLY A CA 1
ATOM 621 C C . GLY A 1 83 ? 7.688 1.174 2.867 1.00 97.75 83 GLY A C 1
ATOM 622 O O . GLY A 1 83 ? 7.212 0.805 3.941 1.00 97.75 83 GLY A O 1
ATOM 623 N N . GLY A 1 84 ? 6.912 1.528 1.842 1.00 97.69 84 GLY A N 1
ATOM 624 C CA . GLY A 1 84 ? 5.452 1.482 1.882 1.00 97.69 84 GLY A CA 1
ATOM 625 C C . GLY A 1 84 ? 4.897 0.062 2.038 1.00 97.69 84 GLY A C 1
ATOM 626 O O . GLY A 1 84 ? 3.953 -0.137 2.802 1.00 97.69 84 GLY A O 1
ATOM 627 N N . ALA A 1 85 ? 5.527 -0.946 1.423 1.00 97.56 85 ALA A N 1
ATOM 628 C CA . ALA A 1 85 ? 5.170 -2.352 1.629 1.00 97.56 85 ALA A CA 1
ATOM 629 C C . ALA A 1 85 ? 5.400 -2.788 3.087 1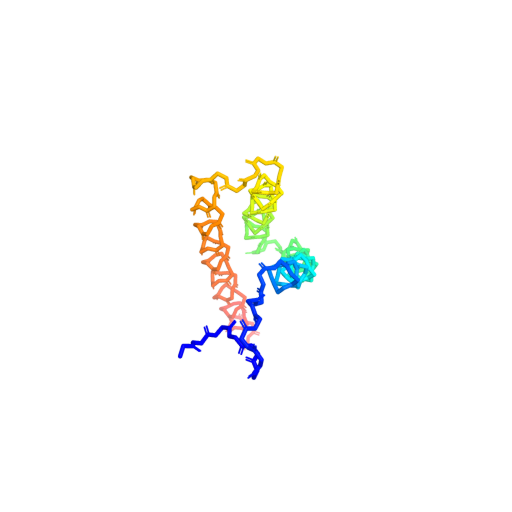.00 97.56 85 ALA A C 1
ATOM 631 O O . ALA A 1 85 ? 4.546 -3.455 3.677 1.00 97.56 85 ALA A O 1
ATOM 632 N N . ALA A 1 86 ? 6.509 -2.363 3.701 1.00 98.12 86 ALA A N 1
ATOM 633 C CA . ALA A 1 86 ? 6.772 -2.613 5.117 1.00 98.12 86 ALA A CA 1
ATOM 634 C C . ALA A 1 86 ? 5.739 -1.917 6.022 1.00 98.12 86 ALA A C 1
ATOM 636 O O . ALA A 1 86 ? 5.225 -2.523 6.963 1.00 98.12 86 ALA A O 1
ATOM 637 N N . LEU A 1 87 ? 5.365 -0.672 5.711 1.00 98.00 87 LEU A N 1
ATOM 638 C CA . LEU A 1 87 ? 4.321 0.051 6.444 1.00 98.00 87 LEU A CA 1
ATOM 639 C C . LEU A 1 87 ? 2.945 -0.624 6.313 1.00 98.00 87 LEU A C 1
ATOM 641 O O . LEU A 1 87 ? 2.180 -0.688 7.283 1.00 98.00 87 LEU A O 1
ATOM 645 N N . LEU A 1 88 ? 2.632 -1.160 5.133 1.00 97.62 88 LEU A N 1
ATOM 646 C CA . LEU A 1 88 ? 1.412 -1.926 4.890 1.00 97.62 88 LEU A CA 1
ATOM 647 C C . LEU A 1 88 ? 1.396 -3.205 5.737 1.00 97.62 88 LEU A C 1
ATOM 649 O O . LEU A 1 88 ? 0.394 -3.489 6.394 1.00 97.62 88 LEU A O 1
ATOM 653 N N . LEU A 1 89 ? 2.523 -3.920 5.802 1.00 98.00 89 LEU A N 1
ATOM 654 C CA . LEU A 1 89 ? 2.686 -5.099 6.653 1.00 98.00 89 LEU A CA 1
ATOM 655 C C . LEU A 1 89 ? 2.481 -4.764 8.138 1.00 98.00 89 LEU A C 1
ATOM 657 O O . LEU A 1 89 ? 1.707 -5.439 8.816 1.00 98.00 89 LEU A O 1
ATOM 661 N N . VAL A 1 90 ? 3.097 -3.691 8.641 1.00 98.12 90 VAL A N 1
ATOM 662 C CA . VAL A 1 90 ? 2.892 -3.226 10.026 1.00 98.12 90 VAL A CA 1
ATOM 663 C C . VAL A 1 90 ? 1.420 -2.894 10.282 1.00 98.12 90 VAL A C 1
ATOM 665 O O . VAL A 1 90 ? 0.860 -3.273 11.312 1.00 98.12 90 VAL A O 1
ATOM 668 N N . THR A 1 91 ? 0.757 -2.241 9.329 1.00 97.38 91 THR A N 1
ATOM 669 C CA . THR A 1 91 ? -0.676 -1.931 9.429 1.00 97.38 91 THR A CA 1
ATOM 670 C C . THR A 1 91 ? -1.517 -3.206 9.539 1.00 97.38 91 THR A C 1
ATOM 672 O O . THR A 1 91 ? -2.422 -3.271 10.373 1.00 97.38 91 THR A O 1
ATOM 675 N N . LEU A 1 92 ? -1.193 -4.248 8.768 1.00 97.62 92 LEU A N 1
ATOM 676 C CA . LEU A 1 92 ? -1.862 -5.549 8.845 1.00 97.62 92 LEU A CA 1
ATOM 677 C C . LEU A 1 92 ? -1.628 -6.260 10.178 1.00 97.62 92 LEU A C 1
ATOM 679 O O . LEU A 1 92 ? -2.566 -6.830 10.733 1.00 97.62 92 LEU A O 1
ATOM 683 N N . ILE A 1 93 ? -0.417 -6.177 10.728 1.00 97.38 93 ILE A N 1
ATOM 684 C CA . ILE A 1 93 ? -0.107 -6.709 12.059 1.00 97.38 93 ILE A CA 1
ATOM 685 C C . ILE A 1 93 ? -1.001 -6.038 13.114 1.00 97.38 93 ILE A C 1
ATOM 687 O O . ILE A 1 93 ? -1.641 -6.726 13.911 1.00 97.38 93 ILE A O 1
ATOM 691 N N . LEU A 1 94 ? -1.129 -4.707 13.080 1.00 95.56 94 LEU A N 1
ATOM 692 C CA . LEU A 1 94 ? -1.999 -3.961 13.999 1.00 95.56 94 LEU A CA 1
ATOM 693 C C . LEU A 1 94 ? -3.481 -4.333 13.845 1.00 95.56 94 LEU A C 1
ATOM 695 O O . LEU A 1 94 ? -4.188 -4.489 14.844 1.00 95.56 94 LEU A O 1
ATOM 699 N N . VAL A 1 95 ? -3.951 -4.498 12.605 1.00 95.38 95 VAL A N 1
ATOM 700 C CA . VAL A 1 95 ? -5.302 -5.001 12.315 1.00 95.38 95 VAL A CA 1
ATOM 701 C C . VAL A 1 95 ? -5.507 -6.377 12.940 1.00 95.38 95 VAL A C 1
ATOM 703 O O . VAL A 1 95 ? -6.493 -6.574 13.651 1.00 95.38 95 VAL A O 1
ATOM 706 N N . ASN A 1 96 ? -4.570 -7.303 12.732 1.00 95.31 96 ASN A N 1
ATOM 707 C CA . ASN A 1 96 ? -4.659 -8.663 13.249 1.00 95.31 96 ASN A CA 1
ATOM 708 C C . ASN A 1 96 ? -4.734 -8.687 14.783 1.00 95.31 96 ASN A C 1
ATOM 710 O O . ASN A 1 96 ? -5.649 -9.294 15.339 1.00 95.31 96 ASN A O 1
ATOM 714 N N . TYR A 1 97 ? -3.854 -7.952 15.472 1.00 93.38 97 TYR A N 1
ATOM 715 C CA . TYR A 1 97 ? -3.895 -7.840 16.935 1.00 93.38 97 TYR A CA 1
ATOM 716 C C . TYR A 1 97 ? -5.218 -7.261 17.442 1.00 93.38 97 TYR A C 1
ATOM 718 O O . TYR A 1 97 ? -5.787 -7.763 18.414 1.00 93.38 97 TYR A O 1
ATOM 726 N N . ARG A 1 98 ? -5.748 -6.223 16.781 1.00 90.44 98 ARG A N 1
ATOM 727 C CA . ARG A 1 98 ? -7.003 -5.588 17.199 1.00 90.44 98 ARG A CA 1
ATOM 728 C C . ARG A 1 98 ? -8.207 -6.507 17.011 1.00 90.44 98 ARG A C 1
ATOM 730 O O . ARG A 1 98 ? -9.078 -6.545 17.880 1.00 90.44 98 ARG A O 1
ATOM 737 N N . VAL A 1 99 ? -8.263 -7.229 15.893 1.00 89.88 99 VAL A N 1
ATOM 738 C CA . VAL A 1 99 ? -9.355 -8.164 15.586 1.00 89.88 99 VAL A CA 1
ATOM 739 C C . VAL A 1 99 ? -9.286 -9.398 16.490 1.00 89.88 99 VAL A C 1
ATOM 741 O O . VAL A 1 99 ? -10.313 -9.794 17.041 1.00 89.88 99 VAL A O 1
ATOM 744 N N . ALA A 1 100 ? -8.093 -9.956 16.719 1.00 87.38 100 ALA A N 1
ATOM 745 C CA . ALA A 1 100 ? -7.893 -11.083 17.631 1.00 87.38 100 ALA A CA 1
ATOM 746 C C . ALA A 1 100 ? -8.243 -10.719 19.084 1.00 87.38 100 ALA A C 1
ATOM 748 O O . ALA A 1 100 ? -8.993 -11.441 19.738 1.00 87.38 100 ALA A O 1
ATOM 749 N N . GLY A 1 101 ? -7.797 -9.556 19.570 1.00 78.69 101 GLY A N 1
ATOM 750 C CA . GLY A 1 101 ? -8.136 -9.079 20.915 1.00 78.69 101 GLY A CA 1
ATOM 751 C C . GLY A 1 101 ? -9.632 -8.799 21.110 1.00 78.69 101 GLY A C 1
ATOM 752 O O . GLY A 1 101 ? -10.157 -8.967 22.207 1.00 78.69 101 GLY A O 1
ATOM 753 N N . ASN A 1 102 ? -10.354 -8.423 20.048 1.00 73.50 102 ASN A N 1
ATOM 754 C CA . ASN A 1 102 ? -11.810 -8.288 20.108 1.00 73.50 102 ASN A CA 1
ATOM 755 C C . ASN A 1 102 ? -12.527 -9.640 20.256 1.00 73.50 102 ASN A C 1
ATOM 757 O O . ASN A 1 102 ? -13.573 -9.665 20.896 1.00 73.50 102 ASN A O 1
ATOM 761 N N . ARG A 1 103 ? -11.987 -10.749 19.723 1.00 67.50 103 ARG A N 1
ATOM 762 C CA . ARG A 1 103 ? -12.589 -12.085 19.904 1.00 67.50 103 ARG A CA 1
ATOM 763 C C . ARG A 1 103 ? -12.575 -12.535 21.365 1.00 67.50 103 ARG A C 1
ATOM 765 O O . ARG A 1 103 ? -13.565 -13.088 21.819 1.00 67.50 103 ARG A O 1
ATOM 772 N N . HIS A 1 104 ? -11.507 -12.237 22.103 1.00 61.84 104 HIS A N 1
ATOM 773 C CA . HIS A 1 104 ? -11.378 -12.624 23.514 1.00 61.84 104 HIS A CA 1
ATOM 774 C C . HIS A 1 104 ? -12.244 -11.806 24.481 1.00 61.84 104 HIS A C 1
ATOM 776 O O . HIS A 1 104 ? -12.420 -12.216 25.619 1.00 61.84 104 HIS A O 1
ATOM 782 N N . ARG A 1 105 ? -12.781 -10.651 24.063 1.00 58.84 105 ARG A N 1
ATOM 783 C CA . ARG A 1 105 ? -13.631 -9.806 24.924 1.00 58.84 105 ARG A CA 1
ATOM 784 C C . ARG A 1 105 ? -15.129 -10.133 24.812 1.00 58.84 105 ARG A C 1
ATOM 786 O O . ARG A 1 105 ? -15.930 -9.466 25.454 1.00 58.84 105 ARG A O 1
ATOM 793 N N . ILE A 1 106 ? -15.504 -11.074 23.942 1.00 58.06 106 ILE A N 1
ATOM 794 C CA . ILE A 1 106 ? -16.903 -11.431 23.634 1.00 58.06 106 ILE A CA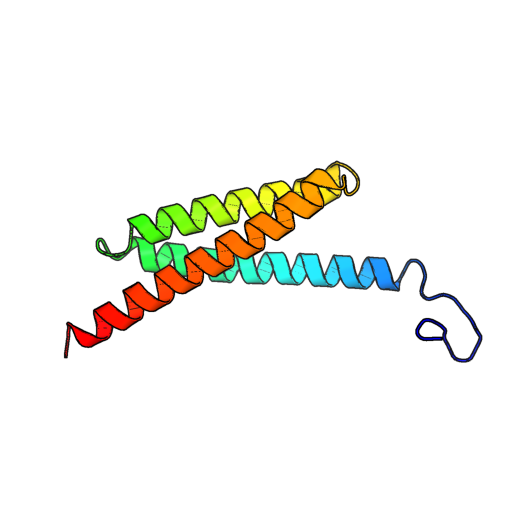 1
ATOM 795 C C . ILE A 1 106 ? -17.226 -12.882 24.073 1.00 58.06 106 ILE A C 1
ATOM 797 O O . ILE A 1 106 ? -18.389 -13.270 24.047 1.00 58.06 106 ILE A O 1
ATOM 801 N N . SER A 1 107 ? -16.225 -13.666 24.502 1.00 51.31 107 SER A N 1
ATOM 802 C CA . SER A 1 107 ? -16.383 -14.967 25.186 1.00 51.31 107 SER A CA 1
ATOM 803 C C . SER A 1 107 ? -16.402 -14.792 26.696 1.00 51.31 107 SER A C 1
ATOM 805 O O . SER A 1 107 ? -17.222 -15.461 27.353 1.00 51.31 107 SER A O 1
#

pLDDT: mean 88.68, std 14.52, range [45.91, 98.44]

Secondary structure (DSSP, 8-state):
-TTB-TT--B--SHHHHHHHHHHHHHHHHHHHHHHHHHHHHHTSGGGHHHHHHHHHHHHHHHHHHHHHHHTT--HHHHHHHHHHHHHHHHHHHHHHHHHHHHHHT--

Radius of gyration: 18.63 Å; chains: 1; bounding box: 45×33×50 Å

Foldseek 3Di:
DPAADPVRDGPPPVVVVVVVVVVVVVLVVVLVVLLVVLVVLCVDPQRPVLSVQLVVLNVVLVVLVVVCVVVVRDPVSVVVNVVSVVSNVVSVVVVVVSVVVVVVVVD

Sequence (107 aa):
HLGETPEGEILNVASLTAIHFIHRIGALVVTGILGFLAFALWRNPGTKPLAIKLVAVLALQIAMGIGNVVFQLPLWLAVAHNGGAALLLVTLILVNYRVAGNRHRIS